Protein AF-A0A3A8Z3S9-F1 (afdb_monomer)

pLDDT: mean 74.25, std 19.78, range [30.53, 95.69]

Secondary structure (DSSP, 8-state):
--HHHHHHHHHHHHHHHHHHHHHHHHHHHHHHHHHHHHHHHHHHHHHHHHHHHHHHHHHHTTS--GGGHHHHHHHHHHHHHHHHHHHHHHHH--TT--------------------------PPP----------

Structure (mmCIF, N/CA/C/O backbone):
data_AF-A0A3A8Z3S9-F1
#
_entry.id   AF-A0A3A8Z3S9-F1
#
loop_
_atom_site.group_PDB
_atom_site.id
_atom_site.type_symbol
_atom_site.label_atom_id
_atom_site.label_alt_id
_atom_site.label_comp_id
_atom_site.label_asym_id
_atom_site.label_entity_id
_atom_site.label_seq_id
_atom_site.pdbx_PDB_ins_code
_atom_site.Cartn_x
_atom_site.Cartn_y
_atom_site.Cartn_z
_atom_site.occupancy
_atom_site.B_iso_or_equiv
_atom_site.auth_seq_id
_atom_site.auth_comp_id
_atom_site.auth_asym_id
_atom_site.auth_atom_id
_atom_site.pdbx_PDB_model_num
ATOM 1 N N . MET A 1 1 ? 50.008 -16.112 -42.834 1.00 60.12 1 MET A N 1
ATOM 2 C CA . MET A 1 1 ? 49.235 -15.316 -41.864 1.00 60.12 1 MET A CA 1
ATOM 3 C C . MET A 1 1 ? 50.223 -14.759 -40.876 1.00 60.12 1 MET A C 1
ATOM 5 O O . MET A 1 1 ? 50.903 -15.534 -40.210 1.00 60.12 1 MET A O 1
ATOM 9 N N . ASP A 1 2 ? 50.386 -13.443 -40.899 1.00 81.88 2 ASP A N 1
ATOM 10 C CA . ASP A 1 2 ? 51.401 -12.735 -40.136 1.00 81.88 2 ASP A CA 1
ATOM 11 C C . ASP A 1 2 ? 50.918 -12.488 -38.701 1.00 81.88 2 ASP A C 1
ATOM 13 O O . ASP A 1 2 ? 49.744 -12.219 -38.458 1.00 81.88 2 ASP A O 1
ATOM 17 N N . LEU A 1 3 ? 51.834 -12.548 -37.730 1.00 77.38 3 LEU A N 1
ATOM 18 C CA . LEU A 1 3 ? 51.542 -12.317 -36.305 1.00 77.38 3 LEU A CA 1
ATOM 19 C C . LEU A 1 3 ? 50.920 -10.926 -36.043 1.00 77.38 3 LEU A C 1
ATOM 21 O O . LEU A 1 3 ? 50.206 -10.726 -35.060 1.00 77.38 3 LEU A O 1
ATOM 25 N N . LYS A 1 4 ? 51.175 -9.964 -36.939 1.00 79.69 4 LYS A N 1
ATOM 26 C CA . LYS A 1 4 ? 50.552 -8.634 -36.913 1.00 79.69 4 LYS A CA 1
ATOM 27 C C . LYS A 1 4 ? 49.054 -8.690 -37.202 1.00 79.69 4 LYS A C 1
ATOM 29 O O . LYS A 1 4 ? 48.295 -8.107 -36.440 1.00 79.69 4 LYS A O 1
ATOM 34 N N . ASP 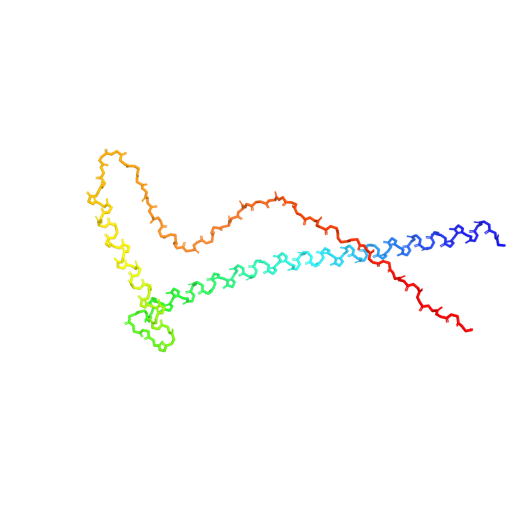A 1 5 ? 48.629 -9.470 -38.192 1.00 81.44 5 ASP A N 1
ATOM 35 C CA . ASP A 1 5 ? 47.211 -9.591 -38.550 1.00 81.44 5 ASP A CA 1
ATOM 36 C C . ASP A 1 5 ? 46.405 -10.245 -37.417 1.00 81.44 5 ASP A C 1
ATOM 38 O O . ASP A 1 5 ? 45.278 -9.848 -37.119 1.00 81.44 5 ASP A O 1
ATOM 42 N N . THR A 1 6 ? 47.003 -11.221 -36.723 1.00 80.38 6 THR A N 1
ATOM 43 C CA . THR A 1 6 ? 46.380 -11.854 -35.549 1.00 80.38 6 THR A CA 1
ATOM 44 C C . THR A 1 6 ? 46.268 -10.902 -34.358 1.00 80.38 6 THR A C 1
ATOM 46 O O . THR A 1 6 ? 45.292 -10.969 -33.614 1.00 80.38 6 THR A O 1
ATOM 49 N N . PHE A 1 7 ? 47.243 -10.004 -34.178 1.00 83.00 7 PHE A N 1
ATOM 50 C CA . PHE A 1 7 ? 47.224 -9.007 -33.107 1.00 83.00 7 PHE A CA 1
ATOM 51 C C . PHE A 1 7 ? 46.198 -7.902 -33.378 1.00 83.00 7 PHE A C 1
ATOM 53 O O . PHE A 1 7 ? 45.447 -7.543 -32.473 1.00 83.00 7 PHE A O 1
ATOM 60 N N . ASP A 1 8 ? 46.111 -7.420 -34.619 1.00 84.50 8 ASP A N 1
ATOM 61 C CA . ASP A 1 8 ? 45.110 -6.427 -35.020 1.00 84.50 8 ASP A CA 1
ATOM 62 C C . ASP A 1 8 ? 43.686 -6.999 -34.899 1.00 84.50 8 ASP A C 1
ATOM 64 O O . ASP A 1 8 ? 42.823 -6.370 -34.292 1.00 84.50 8 ASP A O 1
ATOM 68 N N . THR A 1 9 ? 43.467 -8.255 -35.306 1.00 83.25 9 THR A N 1
ATOM 69 C CA . THR A 1 9 ? 42.163 -8.929 -35.127 1.00 83.25 9 THR A CA 1
ATOM 70 C C . THR A 1 9 ? 41.783 -9.087 -33.648 1.00 83.25 9 THR A C 1
ATOM 72 O O . THR A 1 9 ? 40.620 -8.918 -33.274 1.00 83.25 9 THR A O 1
ATOM 75 N N . LEU A 1 10 ? 42.747 -9.418 -32.778 1.00 82.88 10 LEU A N 1
ATOM 76 C CA . LEU A 1 10 ? 42.501 -9.545 -31.339 1.00 82.88 10 LEU A CA 1
ATOM 77 C C . LEU A 1 10 ? 42.183 -8.189 -30.699 1.00 82.88 10 LEU A C 1
ATOM 79 O O . LEU A 1 10 ? 41.308 -8.105 -29.838 1.00 82.88 10 LEU A O 1
ATOM 83 N N . LYS A 1 11 ? 42.871 -7.129 -31.130 1.00 84.25 11 LYS A N 1
ATOM 84 C CA . LYS A 1 11 ? 42.629 -5.758 -30.680 1.00 84.25 11 LYS A CA 1
ATOM 85 C C . LYS A 1 11 ? 41.234 -5.274 -31.069 1.00 84.25 11 LYS A C 1
ATOM 87 O O . LYS A 1 11 ? 40.557 -4.699 -30.220 1.00 84.25 11 LYS A O 1
ATOM 92 N N . ASP A 1 12 ? 40.801 -5.533 -32.298 1.00 84.62 12 ASP A N 1
ATOM 93 C CA . ASP A 1 12 ? 39.472 -5.137 -32.767 1.00 84.62 12 ASP A CA 1
ATOM 94 C C . ASP A 1 12 ? 38.374 -5.871 -31.987 1.00 84.62 12 ASP A C 1
ATOM 96 O O . ASP A 1 12 ? 37.458 -5.239 -31.464 1.00 84.62 12 ASP A O 1
ATOM 100 N N . ARG A 1 13 ? 38.532 -7.181 -31.750 1.00 81.25 13 ARG A N 1
ATOM 101 C CA . ARG A 1 13 ? 37.598 -7.934 -30.893 1.00 81.25 13 ARG A CA 1
ATOM 102 C C . ARG A 1 13 ? 37.587 -7.460 -29.444 1.00 81.25 13 ARG A C 1
ATOM 104 O O . ARG A 1 13 ? 36.527 -7.423 -28.824 1.00 81.25 13 ARG A O 1
ATOM 111 N N . ALA A 1 14 ? 38.743 -7.102 -28.890 1.00 81.00 14 ALA A N 1
ATOM 112 C CA . ALA A 1 14 ? 38.819 -6.539 -27.546 1.00 81.00 14 ALA A CA 1
ATOM 113 C C . ALA A 1 14 ? 38.126 -5.166 -27.468 1.00 81.00 14 ALA A C 1
ATOM 115 O O . ALA A 1 14 ? 37.455 -4.879 -26.477 1.00 81.00 14 ALA A O 1
ATOM 116 N N . ALA A 1 15 ? 38.250 -4.336 -28.508 1.00 81.56 15 ALA A N 1
ATOM 117 C CA . ALA A 1 15 ? 37.570 -3.047 -28.601 1.00 81.56 15 ALA A CA 1
ATOM 118 C C . ALA A 1 15 ? 36.046 -3.207 -28.728 1.00 81.56 15 ALA A C 1
ATOM 120 O O . ALA A 1 15 ? 35.305 -2.531 -28.012 1.00 81.56 15 ALA A O 1
ATOM 121 N N . ASP A 1 16 ? 35.581 -4.145 -29.555 1.00 81.12 16 ASP A N 1
ATOM 122 C CA . ASP A 1 16 ? 34.158 -4.466 -29.697 1.00 81.12 16 ASP A CA 1
ATOM 123 C C . ASP A 1 16 ? 33.564 -4.988 -28.385 1.00 81.12 16 ASP A C 1
ATOM 125 O O . ASP A 1 16 ? 32.488 -4.554 -27.969 1.00 81.12 16 ASP A O 1
ATOM 129 N N . LEU A 1 17 ? 34.290 -5.863 -27.682 1.00 79.75 17 LEU A N 1
ATOM 130 C CA . LEU A 1 17 ? 33.870 -6.394 -26.386 1.00 79.75 17 LEU A CA 1
ATOM 131 C C . LEU A 1 17 ? 33.839 -5.293 -25.318 1.00 79.75 17 LEU A C 1
ATOM 133 O O . LEU A 1 17 ? 32.882 -5.213 -24.550 1.00 79.75 17 LEU A O 1
ATOM 137 N N . ALA A 1 18 ? 34.824 -4.390 -25.305 1.00 82.62 18 ALA A N 1
ATOM 138 C CA . ALA A 1 18 ? 34.819 -3.234 -24.413 1.00 82.62 18 ALA A CA 1
ATOM 139 C C . ALA A 1 18 ? 33.621 -2.309 -24.689 1.00 82.62 18 ALA A C 1
ATOM 141 O O . ALA A 1 18 ? 32.940 -1.879 -23.755 1.00 82.62 18 ALA A O 1
ATOM 142 N N . GLN A 1 19 ? 33.313 -2.032 -25.959 1.00 79.25 19 GLN A N 1
ATOM 143 C CA . GLN A 1 19 ? 32.176 -1.193 -26.335 1.00 79.25 19 GLN A CA 1
ATOM 144 C C . GLN A 1 19 ? 30.832 -1.865 -26.008 1.00 79.25 19 GLN A C 1
ATOM 146 O O . GLN A 1 19 ? 29.928 -1.205 -25.484 1.00 79.25 19 GLN A O 1
ATOM 151 N N . ALA A 1 20 ? 30.712 -3.173 -26.252 1.00 82.31 20 ALA A N 1
ATOM 152 C CA . ALA A 1 20 ? 29.545 -3.968 -25.881 1.00 82.31 20 ALA A CA 1
ATOM 153 C C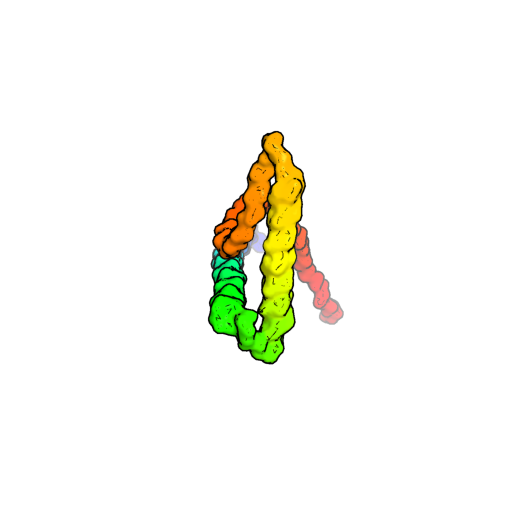 . ALA A 1 20 ? 29.352 -4.006 -24.356 1.00 82.31 20 ALA A C 1
ATOM 155 O O . ALA A 1 20 ? 28.238 -3.787 -23.878 1.00 82.31 20 ALA A O 1
ATOM 156 N N . GLY A 1 21 ? 30.432 -4.176 -23.588 1.00 81.19 21 GLY A N 1
ATOM 157 C CA . GLY A 1 21 ? 30.411 -4.132 -22.126 1.00 81.19 21 GLY A CA 1
ATOM 158 C C . GLY A 1 21 ? 29.953 -2.774 -21.591 1.00 81.19 21 GLY A C 1
ATOM 159 O O . GLY A 1 21 ? 29.085 -2.709 -20.724 1.00 81.19 21 GLY A O 1
ATOM 160 N N . VAL A 1 22 ? 30.440 -1.666 -22.162 1.00 83.06 22 VAL A N 1
ATOM 161 C CA . VAL A 1 22 ? 29.989 -0.312 -21.783 1.00 83.06 22 VAL A CA 1
ATOM 162 C C . VAL A 1 22 ? 28.501 -0.103 -22.088 1.00 83.06 22 VAL A C 1
ATOM 164 O O . VAL A 1 22 ? 27.790 0.503 -21.282 1.00 83.06 22 VAL A O 1
ATOM 167 N N . ALA A 1 23 ? 28.005 -0.596 -23.226 1.00 85.69 23 ALA A N 1
ATOM 168 C CA . ALA A 1 23 ? 26.588 -0.506 -23.576 1.00 85.69 23 ALA A CA 1
ATOM 169 C C . ALA A 1 23 ? 25.703 -1.336 -22.629 1.00 85.69 23 ALA A C 1
ATOM 171 O O . ALA A 1 23 ? 24.668 -0.845 -22.170 1.00 85.69 23 ALA A O 1
ATOM 172 N N . GLN A 1 24 ? 26.128 -2.556 -22.281 1.00 86.50 24 GLN A N 1
ATOM 173 C CA . GLN A 1 24 ? 25.427 -3.400 -21.311 1.00 86.50 24 GLN A CA 1
ATOM 174 C C . GLN A 1 24 ? 25.397 -2.761 -19.918 1.00 86.50 24 GLN A C 1
ATOM 176 O O . GLN A 1 24 ? 24.328 -2.686 -19.315 1.00 86.50 24 GLN A O 1
ATOM 181 N N . THR A 1 25 ? 26.513 -2.203 -19.440 1.00 84.06 25 THR A N 1
ATOM 182 C CA . THR A 1 25 ? 26.568 -1.524 -18.136 1.00 84.06 25 THR A CA 1
ATOM 183 C C . THR A 1 25 ? 25.649 -0.306 -18.080 1.00 84.06 25 THR A C 1
ATOM 185 O O . THR A 1 25 ? 24.948 -0.118 -17.088 1.00 84.06 25 THR A O 1
ATOM 188 N N . LYS A 1 26 ? 25.580 0.503 -19.148 1.00 90.38 26 LYS A N 1
ATOM 189 C CA . LYS A 1 26 ? 24.631 1.631 -19.222 1.00 90.38 26 LYS A CA 1
ATOM 190 C C . LYS A 1 26 ? 23.182 1.156 -19.147 1.00 90.38 26 LYS A C 1
ATOM 192 O O . LYS A 1 26 ? 22.407 1.702 -18.368 1.00 90.38 26 LYS A O 1
ATOM 197 N N . ARG A 1 27 ? 22.837 0.104 -19.897 1.00 91.38 27 ARG A N 1
ATOM 198 C CA . ARG A 1 27 ? 21.499 -0.498 -19.859 1.00 91.38 27 ARG A CA 1
ATOM 199 C C . ARG A 1 27 ? 21.155 -1.021 -18.463 1.00 91.38 27 ARG A C 1
ATOM 201 O O . ARG A 1 27 ? 20.056 -0.771 -17.980 1.00 91.38 27 ARG A O 1
ATOM 208 N N . LEU A 1 28 ? 22.072 -1.731 -17.805 1.00 93.44 28 LEU A N 1
ATOM 209 C CA . LEU A 1 28 ? 21.847 -2.258 -16.456 1.00 93.44 28 LEU A CA 1
ATOM 210 C C . LEU A 1 28 ? 21.718 -1.138 -15.416 1.00 93.44 28 LEU A C 1
ATOM 212 O O . LEU A 1 28 ? 20.846 -1.217 -14.554 1.00 93.44 28 LEU A O 1
ATOM 216 N N . ALA A 1 29 ? 22.509 -0.069 -15.532 1.00 94.12 29 ALA A N 1
ATOM 217 C CA . ALA A 1 29 ? 22.388 1.106 -14.672 1.00 94.12 29 ALA A CA 1
ATOM 218 C C . ALA A 1 29 ? 21.031 1.812 -14.847 1.00 94.12 29 ALA A C 1
ATOM 220 O O . ALA A 1 29 ? 20.402 2.194 -13.859 1.00 94.12 29 ALA A O 1
ATOM 221 N N . GLU A 1 30 ? 20.540 1.945 -16.083 1.00 95.00 30 GLU A N 1
ATOM 222 C CA . GLU A 1 30 ? 19.196 2.471 -16.350 1.00 95.00 30 GLU A CA 1
ATOM 223 C C . GLU A 1 30 ? 18.102 1.561 -15.782 1.00 95.00 30 GLU A C 1
ATOM 225 O O . GLU A 1 30 ? 17.174 2.058 -15.147 1.00 95.00 30 GLU A O 1
ATOM 230 N N . ILE A 1 31 ? 18.229 0.237 -15.926 1.00 92.62 31 ILE A N 1
ATOM 231 C CA . ILE A 1 31 ? 17.290 -0.727 -15.330 1.00 92.62 31 ILE A CA 1
ATOM 232 C C . ILE A 1 31 ? 17.275 -0.597 -13.806 1.00 92.62 31 ILE A C 1
ATOM 234 O O . ILE A 1 31 ? 16.198 -0.544 -13.217 1.00 92.62 31 ILE A O 1
ATOM 238 N N . ALA A 1 32 ? 18.440 -0.523 -13.160 1.00 93.88 32 ALA A N 1
ATOM 239 C CA . ALA A 1 32 ? 18.534 -0.362 -11.712 1.00 93.88 32 ALA A CA 1
ATOM 240 C C . ALA A 1 32 ? 17.875 0.947 -11.253 1.00 93.88 32 ALA A C 1
ATOM 242 O O . ALA A 1 32 ? 17.074 0.942 -10.318 1.00 93.88 32 ALA A O 1
ATOM 243 N N . LYS A 1 33 ? 18.130 2.051 -11.967 1.00 95.38 33 LYS A N 1
ATOM 244 C CA . LYS A 1 33 ? 17.485 3.342 -11.704 1.00 95.38 33 LYS A CA 1
ATOM 245 C C . LYS A 1 33 ? 15.963 3.261 -11.840 1.00 95.38 33 LYS A C 1
ATOM 247 O O . LYS A 1 33 ? 15.248 3.753 -10.972 1.00 95.38 33 LYS A O 1
ATOM 252 N N . LEU A 1 34 ? 15.464 2.646 -12.912 1.00 95.69 34 LEU A N 1
ATOM 253 C CA . LEU A 1 34 ? 14.026 2.488 -13.144 1.00 95.69 34 LEU A CA 1
ATOM 254 C C . LEU A 1 34 ? 13.378 1.595 -12.082 1.00 95.69 34 LEU A C 1
ATOM 256 O O . LEU A 1 34 ? 12.317 1.939 -11.577 1.00 95.69 34 LEU A O 1
ATOM 260 N N . LYS A 1 35 ? 14.031 0.498 -11.677 1.00 94.00 35 LYS A N 1
ATOM 261 C CA . LYS A 1 35 ? 13.549 -0.358 -10.582 1.00 94.00 35 LYS A CA 1
ATOM 262 C C . LYS A 1 35 ? 13.451 0.406 -9.262 1.00 94.00 35 LYS A C 1
ATOM 264 O O . LYS A 1 35 ? 12.433 0.305 -8.588 1.00 94.00 35 LYS A O 1
ATOM 269 N N . MET A 1 36 ? 14.460 1.210 -8.927 1.00 93.44 36 MET A N 1
ATOM 270 C CA . MET A 1 36 ? 14.425 2.050 -7.727 1.00 93.44 36 MET A CA 1
ATOM 271 C C . MET A 1 36 ? 13.291 3.081 -7.787 1.00 93.44 36 MET A C 1
ATOM 273 O O . MET A 1 36 ? 12.590 3.281 -6.800 1.00 93.44 36 MET A O 1
ATOM 277 N N . SER A 1 37 ? 13.070 3.694 -8.954 1.00 94.31 37 SER A N 1
ATOM 278 C CA . SER A 1 37 ? 11.931 4.594 -9.163 1.00 94.31 37 SER A CA 1
ATOM 279 C C . SER A 1 37 ? 10.600 3.869 -8.957 1.00 94.31 37 SER A C 1
ATOM 281 O O . SER A 1 37 ? 9.744 4.376 -8.241 1.00 94.31 37 SER A O 1
ATOM 283 N N . ASN A 1 38 ? 10.439 2.669 -9.524 1.00 94.31 38 ASN A N 1
ATOM 284 C CA . ASN A 1 38 ? 9.217 1.877 -9.379 1.00 94.31 38 ASN A CA 1
ATOM 285 C C . ASN A 1 38 ? 8.917 1.538 -7.915 1.00 94.31 38 ASN A C 1
ATOM 287 O O . ASN A 1 38 ? 7.763 1.615 -7.513 1.00 94.31 38 ASN A O 1
ATOM 291 N N . MET A 1 39 ? 9.931 1.223 -7.104 1.00 92.38 39 MET A N 1
ATOM 292 C CA . MET A 1 39 ? 9.734 0.973 -5.670 1.00 92.38 39 MET A CA 1
ATOM 293 C C . MET A 1 39 ? 9.155 2.195 -4.938 1.00 92.38 39 MET A C 1
ATOM 295 O O . MET A 1 39 ? 8.287 2.041 -4.081 1.00 92.38 39 MET A O 1
ATOM 299 N N . GLY A 1 40 ? 9.596 3.408 -5.289 1.00 92.50 40 GLY A N 1
ATOM 300 C CA . GLY A 1 40 ? 9.030 4.643 -4.735 1.00 92.50 40 GLY A CA 1
ATOM 301 C C . GLY A 1 40 ? 7.580 4.887 -5.174 1.00 92.50 40 GLY A C 1
ATOM 302 O O . GLY A 1 40 ? 6.747 5.329 -4.380 1.00 92.50 40 GLY A O 1
ATOM 303 N N . GLU A 1 41 ? 7.247 4.546 -6.418 1.00 91.50 41 GLU A N 1
ATOM 304 C CA . GLU A 1 41 ? 5.868 4.629 -6.915 1.00 91.50 41 GLU A CA 1
ATOM 305 C C . GLU A 1 41 ? 4.958 3.581 -6.252 1.00 91.50 41 GLU A C 1
ATOM 307 O O . GLU A 1 41 ? 3.820 3.880 -5.894 1.00 91.50 41 GLU A O 1
ATOM 312 N N . GLU A 1 42 ? 5.452 2.365 -6.008 1.00 89.69 42 GLU A N 1
ATOM 313 C CA . GLU A 1 42 ? 4.707 1.326 -5.287 1.00 89.69 42 GLU A CA 1
ATOM 314 C C . GLU A 1 42 ? 4.357 1.745 -3.852 1.00 89.69 42 GLU A C 1
ATOM 316 O O . GLU A 1 42 ? 3.239 1.498 -3.394 1.00 89.69 42 GLU A O 1
ATOM 321 N N . ASP A 1 43 ? 5.281 2.394 -3.140 1.00 91.19 43 ASP A N 1
ATOM 322 C CA . ASP A 1 43 ? 5.017 2.973 -1.818 1.00 91.19 43 ASP A CA 1
ATOM 323 C C . ASP A 1 43 ? 3.957 4.084 -1.885 1.00 91.19 43 ASP A C 1
ATOM 325 O O . ASP A 1 43 ? 3.009 4.109 -1.094 1.00 91.19 43 ASP A O 1
ATOM 329 N N . THR A 1 44 ? 4.052 4.948 -2.896 1.00 92.44 44 THR A N 1
ATOM 330 C CA . THR A 1 44 ? 3.058 5.999 -3.149 1.00 92.44 44 THR A CA 1
ATOM 331 C C . THR A 1 44 ? 1.663 5.409 -3.387 1.00 92.44 44 THR A C 1
ATOM 333 O O . THR A 1 44 ? 0.686 5.866 -2.791 1.00 92.44 44 THR A O 1
ATOM 336 N N . ILE A 1 45 ? 1.557 4.341 -4.183 1.00 90.75 45 ILE A N 1
ATOM 337 C CA . ILE A 1 45 ? 0.296 3.625 -4.430 1.00 90.75 45 ILE A CA 1
ATOM 338 C C . ILE A 1 45 ? -0.259 3.020 -3.134 1.00 90.75 45 ILE A C 1
ATOM 340 O O . ILE A 1 45 ? -1.453 3.151 -2.857 1.00 90.75 45 ILE A O 1
ATOM 344 N N . LYS A 1 46 ? 0.586 2.375 -2.317 1.00 92.19 46 LYS A N 1
ATOM 345 C CA . LYS A 1 46 ? 0.164 1.803 -1.025 1.00 92.19 46 LYS A CA 1
ATOM 346 C C . LYS A 1 46 ? -0.417 2.878 -0.109 1.00 92.19 46 LYS A C 1
ATOM 348 O O . LYS A 1 46 ? -1.493 2.675 0.453 1.00 92.19 46 LYS A O 1
ATOM 353 N N . LYS A 1 47 ? 0.249 4.030 -0.002 1.00 91.50 47 LYS A N 1
ATOM 354 C CA . LYS A 1 47 ? -0.233 5.177 0.782 1.00 91.50 47 LYS A CA 1
ATOM 355 C C . LYS A 1 47 ? -1.565 5.701 0.260 1.00 91.50 47 LYS A C 1
ATOM 357 O O . LYS A 1 47 ? -2.487 5.870 1.051 1.00 91.50 47 LYS A O 1
ATOM 362 N N . ALA A 1 48 ? -1.703 5.857 -1.056 1.00 87.88 48 ALA A N 1
ATOM 363 C CA . ALA A 1 48 ? -2.957 6.282 -1.669 1.00 87.88 48 ALA A CA 1
ATOM 364 C C . ALA A 1 48 ? -4.107 5.305 -1.367 1.00 87.88 48 ALA A C 1
ATOM 366 O O . ALA A 1 48 ? -5.207 5.739 -1.036 1.00 87.88 48 ALA A O 1
ATOM 367 N N . TYR A 1 49 ? -3.874 3.988 -1.406 1.00 88.31 49 TYR A N 1
ATOM 368 C CA . TYR A 1 49 ? -4.906 3.013 -1.032 1.00 88.31 49 TYR A CA 1
ATOM 369 C C . TYR A 1 49 ? -5.319 3.107 0.439 1.00 88.31 49 TYR A C 1
ATOM 371 O O . TYR A 1 49 ? -6.511 3.012 0.742 1.00 88.31 49 TYR A O 1
ATOM 379 N N . LEU A 1 50 ? -4.363 3.310 1.349 1.00 88.31 50 LEU A N 1
ATOM 380 C CA . LEU A 1 50 ? -4.661 3.511 2.769 1.00 88.31 50 LEU A CA 1
ATOM 381 C C . LEU A 1 50 ? -5.461 4.798 2.993 1.00 88.31 50 LEU A C 1
ATOM 383 O O . LEU A 1 50 ? -6.444 4.790 3.736 1.00 88.31 50 LEU A O 1
ATOM 387 N N . GLU A 1 51 ? -5.080 5.881 2.319 1.00 88.12 51 GLU A N 1
ATOM 388 C CA . GLU A 1 51 ? -5.779 7.161 2.382 1.00 88.12 51 GLU A CA 1
ATOM 389 C C . GLU A 1 51 ? -7.208 7.049 1.842 1.00 88.12 51 GLU A C 1
ATOM 391 O O . GLU A 1 51 ? -8.145 7.464 2.521 1.00 88.12 51 GLU A O 1
ATOM 396 N N . ILE A 1 52 ? -7.407 6.400 0.689 1.00 86.50 52 ILE A N 1
ATOM 397 C CA . ILE A 1 52 ? -8.741 6.148 0.123 1.00 86.50 52 ILE A CA 1
ATOM 398 C C . ILE A 1 52 ? -9.602 5.351 1.106 1.00 86.50 52 ILE A C 1
ATOM 400 O O . ILE A 1 52 ? -10.745 5.724 1.362 1.00 86.50 52 ILE A O 1
ATOM 404 N N . GLY A 1 53 ? -9.066 4.275 1.692 1.00 86.88 53 GLY A N 1
ATOM 405 C CA . GLY A 1 53 ? -9.792 3.479 2.684 1.00 86.88 53 GLY A CA 1
ATOM 406 C C . GLY A 1 53 ? -10.163 4.287 3.932 1.00 86.88 53 GLY A C 1
ATOM 407 O O . GLY A 1 53 ? -11.271 4.148 4.456 1.00 86.88 53 GLY A O 1
ATOM 408 N N . ARG A 1 54 ? -9.267 5.173 4.385 1.00 84.81 54 ARG A N 1
ATOM 409 C CA . ARG A 1 54 ? -9.512 6.080 5.513 1.00 84.81 54 ARG A CA 1
ATOM 410 C C . ARG A 1 54 ? -10.594 7.107 5.189 1.00 84.81 54 ARG A C 1
ATOM 412 O O . ARG A 1 54 ? -11.514 7.259 5.989 1.00 84.81 54 ARG A O 1
ATOM 419 N N . LEU A 1 55 ? -10.498 7.787 4.046 1.00 84.88 55 LEU A N 1
ATOM 420 C CA . LEU A 1 55 ? -11.492 8.761 3.586 1.00 84.88 55 LEU A CA 1
ATOM 421 C C . LEU A 1 55 ? -12.861 8.097 3.422 1.00 84.88 55 LEU A C 1
ATOM 423 O O . LEU A 1 55 ? -13.854 8.603 3.940 1.00 84.88 55 LEU A O 1
ATOM 427 N N . TYR A 1 56 ? -12.901 6.906 2.819 1.00 84.81 56 TYR A N 1
ATOM 428 C CA . TYR A 1 56 ? -14.132 6.135 2.679 1.00 84.81 56 TYR A CA 1
ATOM 429 C C . TYR A 1 56 ? -14.755 5.799 4.038 1.00 84.81 56 TYR A C 1
ATOM 431 O O . TYR A 1 56 ? -15.944 6.025 4.243 1.00 84.81 56 TYR A O 1
ATOM 439 N N . TYR A 1 57 ? -13.975 5.303 5.004 1.00 83.94 57 TYR A N 1
ATOM 440 C CA . TYR A 1 57 ? -14.510 5.025 6.339 1.00 83.94 57 TYR A CA 1
ATOM 441 C C . TYR A 1 57 ? -14.943 6.309 7.072 1.00 83.94 57 TYR A C 1
ATOM 443 O O . TYR A 1 57 ? -15.920 6.283 7.817 1.00 83.94 57 TYR A O 1
ATOM 451 N N . ALA A 1 58 ? -14.250 7.432 6.872 1.00 82.00 58 ALA A N 1
ATOM 452 C CA . ALA A 1 58 ? -14.614 8.709 7.483 1.00 82.00 58 ALA A CA 1
ATOM 453 C C . ALA A 1 58 ? -15.947 9.259 6.948 1.00 82.00 58 ALA A C 1
ATOM 455 O O . ALA A 1 58 ? -16.749 9.769 7.727 1.00 82.00 58 ALA A O 1
ATOM 456 N N . GLU A 1 59 ? -16.199 9.131 5.644 1.00 79.62 59 GLU A N 1
ATOM 457 C CA . GLU A 1 59 ? -17.407 9.659 5.000 1.00 79.62 59 GLU A CA 1
ATOM 458 C C . GLU A 1 59 ? -18.582 8.672 5.018 1.00 79.62 59 GLU A C 1
ATOM 460 O O . GLU A 1 59 ? -19.725 9.067 5.242 1.00 79.62 59 GLU A O 1
ATOM 465 N N . GLN A 1 60 ? -18.312 7.383 4.792 1.00 77.44 60 GLN A N 1
ATOM 466 C CA . GLN A 1 60 ? -19.328 6.345 4.578 1.00 77.44 60 GLN A CA 1
ATOM 467 C C . GLN A 1 60 ? -19.280 5.209 5.601 1.00 77.44 60 GLN A C 1
ATOM 469 O O . GLN A 1 60 ? -20.138 4.333 5.572 1.00 77.44 60 GLN A O 1
ATOM 474 N N . GLY A 1 61 ? -18.346 5.211 6.556 1.00 73.69 61 GLY A N 1
ATOM 475 C CA . GLY A 1 61 ? -18.193 4.107 7.514 1.00 73.69 61 GLY A CA 1
ATOM 476 C C . GLY A 1 61 ? -19.418 3.840 8.398 1.00 73.69 61 GLY A C 1
ATOM 477 O O . GLY A 1 61 ? -19.546 2.736 8.920 1.00 73.69 61 GLY A O 1
ATOM 478 N N . ALA A 1 62 ? -20.332 4.808 8.539 1.00 69.38 62 ALA A N 1
ATOM 479 C CA . ALA A 1 62 ? -21.591 4.654 9.276 1.00 69.38 62 ALA A CA 1
ATOM 480 C C . AL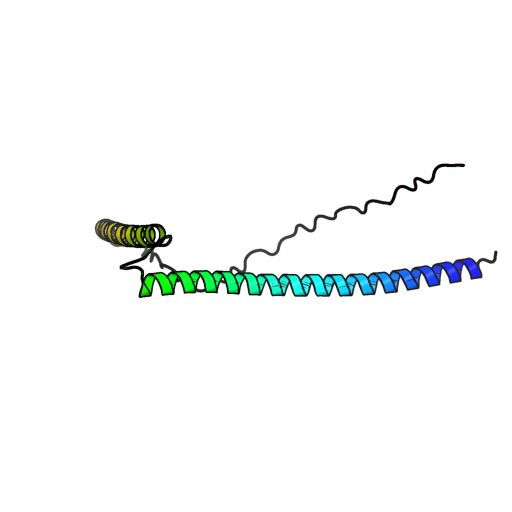A A 1 62 ? -22.734 4.036 8.444 1.00 69.38 62 ALA A C 1
ATOM 482 O O . ALA A 1 62 ? -23.694 3.525 9.016 1.00 69.38 62 ALA A O 1
ATOM 483 N N . SER A 1 63 ? -22.647 4.085 7.113 1.00 75.25 63 SER A N 1
ATOM 484 C CA . SER A 1 63 ? -23.616 3.468 6.200 1.00 75.25 63 SER A CA 1
ATOM 485 C C . SER A 1 63 ? -22.917 2.991 4.919 1.00 75.25 63 SER A C 1
ATOM 487 O O . SER A 1 63 ? -23.216 3.500 3.835 1.00 75.25 63 SER A O 1
ATOM 489 N N . PRO A 1 64 ? -21.975 2.040 5.033 1.00 81.19 64 PRO A N 1
ATOM 490 C CA . PRO A 1 64 ? -21.290 1.478 3.879 1.00 81.19 64 PRO A CA 1
ATOM 491 C C . PRO A 1 64 ? -22.278 0.676 3.029 1.00 81.19 64 PRO A C 1
ATOM 493 O O . PRO A 1 64 ? -23.229 0.091 3.549 1.00 81.19 64 PRO A O 1
ATOM 496 N N . ASP A 1 65 ? -22.044 0.613 1.724 1.00 79.81 65 ASP A N 1
ATOM 497 C CA . ASP A 1 65 ? -22.851 -0.168 0.796 1.00 79.81 65 ASP A CA 1
ATOM 498 C C . ASP A 1 65 ? -22.039 -1.293 0.134 1.00 79.81 65 ASP A C 1
ATOM 500 O O . ASP A 1 65 ? -20.809 -1.385 0.226 1.00 79.81 65 ASP A O 1
ATOM 504 N N . GLY A 1 66 ? -22.765 -2.227 -0.486 1.00 83.38 66 GLY A N 1
ATOM 505 C CA . GLY A 1 66 ? -22.193 -3.295 -1.302 1.00 83.38 66 GLY A CA 1
ATOM 506 C C . GLY A 1 66 ? -21.043 -4.058 -0.632 1.00 83.38 66 GLY A C 1
ATOM 507 O O . GLY A 1 66 ? -21.194 -4.649 0.435 1.00 83.38 66 GLY A O 1
ATOM 508 N N . ALA A 1 67 ? -19.886 -4.077 -1.295 1.00 84.88 67 ALA A N 1
ATOM 509 C CA . ALA A 1 67 ? -18.723 -4.861 -0.881 1.00 84.88 67 ALA A CA 1
ATOM 510 C C . ALA A 1 67 ? -17.976 -4.288 0.341 1.00 84.88 67 ALA A C 1
ATOM 512 O O . ALA A 1 67 ? -17.168 -4.996 0.945 1.00 84.88 67 ALA A O 1
ATOM 513 N N . PHE A 1 68 ? -18.229 -3.032 0.722 1.00 83.31 68 PHE A N 1
ATOM 514 C CA . PHE A 1 68 ? -17.486 -2.359 1.790 1.00 83.31 68 PHE A CA 1
ATOM 515 C C . PHE A 1 68 ? -18.080 -2.582 3.183 1.00 83.31 68 PHE A C 1
ATOM 517 O O . PHE A 1 68 ? -17.368 -2.407 4.172 1.00 83.31 68 PHE A O 1
ATOM 524 N N . VAL A 1 69 ? -19.332 -3.052 3.274 1.00 86.06 69 VAL A N 1
ATOM 525 C CA . VAL A 1 69 ? -20.038 -3.324 4.541 1.00 86.06 69 VAL A CA 1
ATOM 526 C C . VAL A 1 69 ? -19.189 -4.172 5.484 1.00 86.06 69 VAL A C 1
ATOM 528 O O . VAL A 1 69 ? -18.868 -3.740 6.587 1.00 86.06 69 VAL A O 1
ATOM 531 N N . SER A 1 70 ? -18.720 -5.331 5.017 1.00 86.25 70 SER A N 1
ATOM 532 C CA . SER A 1 70 ? -17.919 -6.246 5.840 1.00 86.25 70 SER A CA 1
ATOM 533 C C . SER A 1 70 ? -16.566 -5.651 6.260 1.00 86.25 70 SER A C 1
ATOM 535 O O . SER A 1 70 ? -16.042 -5.968 7.329 1.00 86.25 70 SER A O 1
ATOM 537 N N . ALA A 1 71 ? -15.958 -4.794 5.433 1.00 85.75 71 ALA A N 1
ATOM 538 C CA . ALA A 1 71 ? -14.705 -4.130 5.786 1.00 85.75 71 ALA A CA 1
ATOM 539 C C . ALA A 1 71 ? -14.927 -3.069 6.876 1.00 85.75 71 ALA A C 1
ATOM 541 O O . ALA A 1 71 ? -14.202 -3.053 7.871 1.00 85.75 71 ALA A O 1
ATOM 542 N N . CYS A 1 72 ? -15.961 -2.241 6.731 1.00 86.19 72 CYS A N 1
ATOM 543 C CA . CYS A 1 72 ? -16.341 -1.236 7.718 1.00 86.19 72 CYS A CA 1
ATOM 544 C C . CYS A 1 72 ? -16.811 -1.863 9.039 1.00 86.19 72 CYS A C 1
ATOM 546 O O . CYS A 1 72 ? -16.382 -1.414 10.097 1.00 86.19 72 CYS A O 1
ATOM 548 N N . GLU A 1 73 ? -17.604 -2.938 9.008 1.00 86.81 73 GLU A N 1
ATOM 549 C CA . GLU A 1 73 ? -18.011 -3.682 10.210 1.00 86.81 73 GLU A CA 1
ATOM 550 C C . GLU A 1 73 ? -16.805 -4.225 10.983 1.00 86.81 73 GLU A C 1
ATOM 552 O O . GLU A 1 73 ? -16.744 -4.084 12.204 1.00 86.81 73 GLU A O 1
ATOM 557 N N . ARG A 1 74 ? -15.806 -4.786 10.285 1.00 89.88 74 ARG A N 1
ATOM 558 C CA . ARG A 1 74 ? -14.558 -5.244 10.918 1.00 89.88 74 ARG A CA 1
ATOM 559 C C . ARG A 1 74 ? -13.788 -4.099 11.571 1.00 89.88 74 ARG A C 1
ATOM 561 O O . ARG A 1 74 ? -13.288 -4.277 12.678 1.00 89.88 74 ARG A O 1
ATOM 568 N N . ILE A 1 75 ? -13.707 -2.937 10.920 1.00 87.81 75 ILE A N 1
ATOM 569 C CA . ILE A 1 75 ? -13.051 -1.752 11.494 1.00 87.81 75 ILE A CA 1
ATOM 570 C C . ILE A 1 75 ? -13.804 -1.276 12.744 1.00 87.81 75 ILE A C 1
ATOM 572 O O . ILE A 1 75 ? -13.175 -1.026 13.771 1.00 87.81 75 ILE A O 1
ATOM 576 N N . THR A 1 76 ? -15.135 -1.201 12.697 1.00 86.69 76 THR A N 1
ATOM 577 C CA . THR A 1 76 ? -15.969 -0.824 13.849 1.00 86.69 76 THR A CA 1
ATOM 578 C C . THR A 1 76 ? -15.805 -1.806 15.009 1.00 86.69 76 THR A C 1
ATOM 580 O O . THR A 1 76 ? -15.582 -1.385 16.143 1.00 86.69 76 THR A O 1
ATOM 583 N N . ALA A 1 77 ? -15.853 -3.112 14.734 1.00 89.31 77 ALA A N 1
ATOM 584 C CA . ALA A 1 77 ? -15.661 -4.148 15.744 1.00 89.31 77 ALA A CA 1
ATOM 585 C C . ALA A 1 77 ? -14.261 -4.081 16.374 1.00 89.31 77 ALA A C 1
ATOM 587 O O . ALA A 1 77 ? -14.130 -4.185 17.592 1.00 89.31 77 ALA A O 1
ATOM 588 N N . ALA A 1 78 ? -13.220 -3.851 15.568 1.00 89.25 78 ALA A N 1
ATOM 589 C CA . ALA A 1 78 ? -11.858 -3.676 16.064 1.00 89.25 78 ALA A CA 1
ATOM 590 C C . ALA A 1 78 ? -11.728 -2.430 16.955 1.00 89.25 78 ALA A C 1
ATOM 592 O O . ALA A 1 78 ? -11.092 -2.502 18.002 1.00 89.25 78 ALA A O 1
ATOM 593 N N . LYS A 1 79 ? -12.368 -1.309 16.590 1.00 87.00 79 LYS A N 1
ATOM 594 C CA . LYS A 1 79 ? -12.396 -0.091 17.419 1.00 87.00 79 LYS A CA 1
ATOM 595 C C . LYS A 1 79 ? -13.066 -0.329 18.773 1.00 87.00 79 LYS A C 1
ATOM 597 O O . LYS A 1 79 ? -12.492 0.044 19.790 1.00 87.00 79 LYS A O 1
ATOM 602 N N . ALA A 1 80 ? -14.216 -1.002 18.790 1.00 88.56 80 ALA A N 1
ATOM 603 C CA . ALA A 1 80 ? -14.895 -1.366 20.034 1.00 88.56 80 ALA A CA 1
ATOM 604 C C . ALA A 1 80 ? -14.038 -2.308 20.899 1.00 88.56 80 ALA A C 1
ATOM 606 O O . ALA A 1 80 ? -13.920 -2.117 22.104 1.00 88.56 80 ALA A O 1
ATOM 607 N N . ALA A 1 81 ? -13.374 -3.292 20.282 1.00 91.38 81 ALA A N 1
ATOM 608 C CA . ALA A 1 81 ? -12.468 -4.190 20.994 1.00 91.38 81 ALA A CA 1
ATOM 609 C C . ALA A 1 81 ? -11.257 -3.451 21.587 1.00 91.38 81 ALA A C 1
ATOM 611 O O . ALA A 1 81 ? -10.846 -3.765 22.700 1.00 91.38 81 ALA A O 1
ATOM 612 N N . ILE A 1 82 ? -10.695 -2.464 20.878 1.00 90.50 82 ILE A N 1
ATOM 613 C CA . ILE A 1 82 ? -9.615 -1.614 21.401 1.00 90.50 82 ILE A CA 1
ATOM 614 C C . ILE A 1 82 ? -10.092 -0.834 22.626 1.00 90.50 82 ILE A C 1
ATOM 616 O O . ILE A 1 82 ? -9.378 -0.802 23.622 1.00 90.50 82 ILE A O 1
ATOM 620 N N . GLU A 1 83 ? -11.287 -0.246 22.584 1.00 86.94 83 GLU A N 1
ATOM 621 C CA . GLU A 1 83 ? -11.863 0.476 23.724 1.00 86.94 83 GLU A CA 1
ATOM 622 C C . GLU A 1 83 ? -12.022 -0.441 24.944 1.00 86.94 83 GLU A C 1
ATOM 624 O O . GLU A 1 83 ? -11.462 -0.156 26.000 1.00 86.94 83 GLU A O 1
ATOM 629 N N . THR A 1 84 ? -12.656 -1.605 24.773 1.00 91.31 84 THR A N 1
ATOM 630 C CA . THR A 1 84 ? -12.792 -2.606 25.846 1.00 91.31 84 THR A CA 1
ATOM 631 C C . THR A 1 84 ? -11.434 -3.084 26.372 1.00 91.31 84 THR A C 1
ATOM 633 O O . THR A 1 84 ? -11.245 -3.246 27.579 1.00 91.31 84 THR A O 1
ATOM 636 N N . ASN A 1 85 ? -10.458 -3.305 25.488 1.00 91.25 85 ASN A N 1
ATOM 637 C CA . ASN A 1 85 ? -9.113 -3.704 25.895 1.00 91.25 85 ASN A CA 1
ATOM 638 C C . ASN A 1 85 ? -8.415 -2.590 26.682 1.00 91.25 85 ASN A C 1
ATOM 640 O O . ASN A 1 85 ? -7.764 -2.881 27.680 1.00 91.25 85 ASN A O 1
ATOM 644 N N . ASN A 1 86 ? -8.570 -1.330 26.276 1.00 87.00 86 ASN A N 1
ATOM 645 C CA . ASN A 1 86 ? -7.995 -0.180 26.969 1.00 87.00 86 ASN A CA 1
ATOM 646 C C . ASN A 1 86 ? -8.605 0.007 28.361 1.00 87.00 86 ASN A C 1
ATOM 648 O O . ASN A 1 86 ? -7.867 0.248 29.315 1.00 87.00 86 ASN A O 1
ATOM 652 N N . GLU A 1 87 ? -9.921 -0.163 28.505 1.00 89.25 87 GLU A N 1
ATOM 653 C CA . GLU A 1 87 ? -10.589 -0.179 29.812 1.00 89.25 87 GLU A CA 1
ATOM 654 C C . GLU A 1 87 ? -10.013 -1.281 30.705 1.00 89.25 87 GLU A C 1
ATOM 656 O O . GLU A 1 87 ? -9.623 -1.033 31.847 1.00 89.25 87 GLU A O 1
ATOM 661 N N . ARG A 1 88 ? -9.861 -2.492 30.160 1.00 90.31 88 ARG A N 1
ATOM 662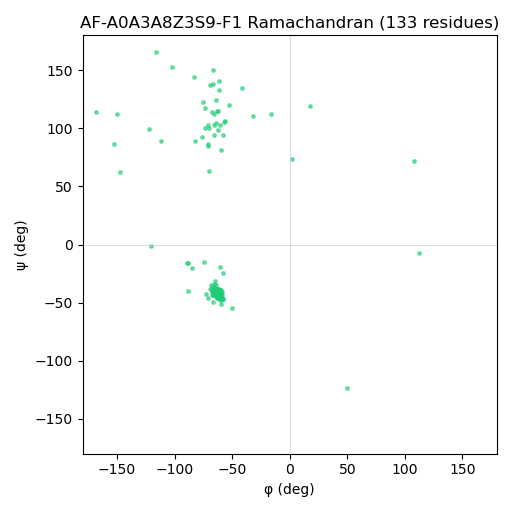 C CA . ARG A 1 88 ? -9.287 -3.618 30.897 1.00 90.31 88 ARG A CA 1
ATOM 663 C C . ARG A 1 88 ? -7.824 -3.390 31.280 1.00 90.31 88 ARG A C 1
ATOM 665 O O . ARG A 1 88 ? -7.416 -3.776 32.372 1.00 90.31 88 ARG A O 1
ATOM 672 N N . ILE A 1 89 ? -7.035 -2.770 30.405 1.00 88.12 89 ILE A N 1
ATOM 673 C CA . ILE A 1 89 ? -5.656 -2.367 30.702 1.00 88.12 89 ILE A CA 1
ATOM 674 C C . ILE A 1 89 ? -5.650 -1.346 31.842 1.00 88.12 89 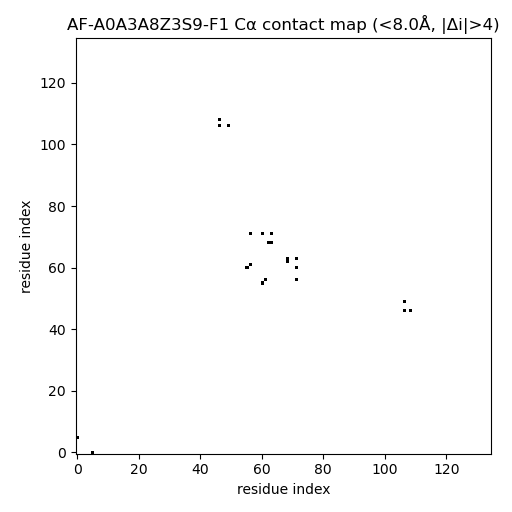ILE A C 1
ATOM 676 O O . ILE A 1 89 ? -4.865 -1.494 32.775 1.00 88.12 89 ILE A O 1
ATOM 680 N N . ALA A 1 90 ? -6.541 -0.351 31.815 1.00 85.56 90 ALA A N 1
ATOM 681 C CA . ALA A 1 90 ? -6.640 0.660 32.865 1.00 85.56 90 ALA A CA 1
ATOM 682 C C . ALA A 1 90 ? -7.007 0.057 34.232 1.00 85.56 90 ALA A C 1
ATOM 684 O O . ALA A 1 90 ? -6.441 0.469 35.242 1.00 85.56 90 ALA A O 1
ATOM 685 N N . GLU A 1 91 ? -7.889 -0.948 34.272 1.00 87.69 91 GLU A N 1
ATOM 686 C CA . GLU A 1 91 ? -8.210 -1.696 35.498 1.00 87.69 91 GLU A CA 1
ATOM 687 C C . GLU A 1 91 ? -7.017 -2.484 36.059 1.00 87.69 91 GLU A C 1
ATOM 689 O O . GLU A 1 91 ? -6.900 -2.657 37.272 1.00 87.69 91 GLU A O 1
ATOM 694 N N . LEU A 1 92 ? -6.159 -3.009 35.182 1.00 87.62 92 LEU A N 1
ATOM 695 C CA . LEU A 1 92 ? -5.033 -3.865 35.561 1.00 87.62 92 LEU A CA 1
ATOM 696 C C . LEU A 1 92 ? -3.748 -3.082 35.864 1.00 87.62 92 LEU A C 1
ATOM 698 O O . LEU A 1 92 ? -2.841 -3.650 36.474 1.00 87.62 92 LEU A O 1
ATOM 702 N N . LYS A 1 93 ? -3.665 -1.809 35.458 1.00 86.69 93 LYS A N 1
ATOM 703 C CA . LYS A 1 93 ? -2.462 -0.972 35.571 1.00 86.69 93 LYS A CA 1
ATOM 704 C C . LYS A 1 93 ? -2.082 -0.743 37.037 1.00 86.69 93 LYS A C 1
ATOM 706 O O . LYS A 1 93 ? -2.876 -0.227 37.825 1.00 86.69 9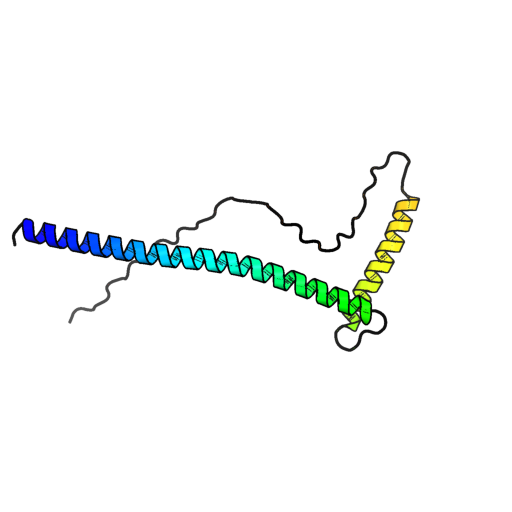3 LYS A O 1
ATOM 711 N N . GLN A 1 94 ? -0.847 -1.088 37.400 1.00 84.81 94 GLN A N 1
ATOM 712 C CA . GLN A 1 94 ? -0.296 -0.874 38.740 1.00 84.81 94 GLN A CA 1
ATOM 713 C C . GLN A 1 94 ? 0.643 0.343 38.779 1.00 84.81 94 GLN A C 1
ATOM 715 O O . GLN A 1 94 ? 1.252 0.706 37.768 1.00 84.81 94 GLN A O 1
ATOM 720 N N . PRO A 1 95 ? 0.793 1.009 39.942 1.00 75.12 95 PRO A N 1
ATOM 721 C CA . PRO A 1 95 ? 1.754 2.097 40.083 1.00 75.12 95 PRO A CA 1
ATOM 722 C C . PRO A 1 95 ? 3.184 1.583 39.856 1.00 75.12 95 PRO A C 1
ATOM 724 O O . PRO A 1 95 ? 3.692 0.788 40.644 1.00 75.12 95 PRO A O 1
ATOM 727 N N . GLY A 1 96 ? 3.829 2.066 38.789 1.00 74.19 96 GLY A N 1
ATOM 728 C CA . GLY A 1 96 ? 5.177 1.661 38.369 1.00 74.19 96 GLY A CA 1
ATOM 729 C C . GLY A 1 96 ? 5.232 0.876 37.054 1.00 74.19 96 GLY A C 1
ATOM 730 O O . GLY A 1 96 ? 6.334 0.663 36.549 1.00 74.19 96 GLY A O 1
ATOM 731 N N . ASP A 1 97 ? 4.086 0.488 36.483 1.00 78.25 97 ASP A N 1
ATOM 732 C CA . ASP A 1 97 ? 4.050 -0.162 35.169 1.00 78.25 97 ASP A CA 1
ATOM 733 C C . ASP A 1 97 ? 4.491 0.804 34.055 1.00 78.25 97 ASP A C 1
ATOM 735 O O . ASP A 1 97 ? 4.079 1.973 34.060 1.00 78.25 97 ASP A O 1
ATOM 739 N N . PRO A 1 98 ? 5.304 0.342 33.081 1.00 71.62 98 PRO A N 1
ATOM 740 C CA . PRO A 1 98 ? 5.671 1.156 31.931 1.00 71.62 98 PRO A CA 1
ATOM 741 C C . PRO A 1 98 ? 4.416 1.525 31.137 1.00 71.62 98 PRO A C 1
ATOM 743 O O . PRO A 1 98 ? 3.577 0.672 30.840 1.00 71.62 98 PRO A O 1
ATOM 746 N N . GLU A 1 99 ? 4.283 2.800 30.770 1.00 65.94 99 GLU A N 1
ATOM 747 C CA . GLU A 1 99 ? 3.224 3.225 29.859 1.00 65.94 99 GLU A CA 1
ATOM 748 C C . GLU A 1 99 ? 3.533 2.690 28.464 1.00 65.94 99 GLU A C 1
ATOM 750 O O . GLU A 1 99 ? 4.370 3.220 27.738 1.00 65.94 99 GLU A O 1
ATOM 755 N N . VAL A 1 100 ? 2.872 1.594 28.099 1.00 63.16 100 VAL A N 1
ATOM 756 C CA . VAL A 1 100 ? 2.843 1.130 26.717 1.00 63.16 100 VAL A CA 1
ATOM 757 C C . VAL A 1 100 ? 1.763 1.940 26.012 1.00 63.16 100 VAL A C 1
ATOM 759 O O . VAL A 1 100 ? 0.593 1.561 25.998 1.00 63.16 100 VAL A O 1
ATOM 762 N N . GLU A 1 101 ? 2.142 3.094 25.465 1.00 56.88 101 GLU A N 1
ATOM 763 C CA . GLU A 1 101 ? 1.296 3.788 24.500 1.00 56.88 101 GLU A CA 1
ATOM 764 C C . GLU A 1 101 ? 1.177 2.893 23.267 1.00 56.88 101 GLU A C 1
ATOM 766 O O . GLU A 1 101 ? 2.107 2.760 22.468 1.00 56.88 101 GLU A O 1
ATOM 771 N N . VAL A 1 102 ? 0.021 2.245 23.109 1.00 54.22 102 VAL A N 1
ATOM 772 C CA . VAL A 1 102 ? -0.358 1.664 21.824 1.00 54.22 102 VAL A CA 1
ATOM 773 C C . VAL A 1 102 ? -0.663 2.846 20.919 1.00 54.22 102 VAL A C 1
ATOM 775 O O . VAL A 1 102 ? -1.803 3.293 20.803 1.00 54.22 102 VAL A O 1
ATOM 778 N N . ILE A 1 103 ? 0.389 3.395 20.315 1.00 47.62 103 ILE A N 1
ATOM 779 C CA . ILE A 1 103 ? 0.254 4.320 19.207 1.00 47.62 103 ILE A CA 1
ATOM 780 C C . ILE A 1 103 ? -0.456 3.494 18.136 1.00 47.62 103 ILE A C 1
ATOM 782 O O . ILE A 1 103 ? 0.147 2.637 17.487 1.00 47.62 103 ILE A O 1
ATOM 786 N N . LEU A 1 104 ? -1.761 3.722 17.973 1.00 47.44 104 LEU A N 1
ATOM 787 C CA . LEU A 1 104 ? -2.414 3.535 16.688 1.00 47.44 104 LEU A CA 1
ATOM 788 C C . LEU A 1 104 ? -1.671 4.485 15.763 1.00 47.44 104 LEU A C 1
ATOM 790 O O . LEU A 1 104 ? -2.094 5.625 15.588 1.00 47.44 104 LEU A O 1
ATOM 794 N N . LYS A 1 105 ? -0.502 4.055 15.274 1.00 42.62 105 LYS A N 1
ATOM 795 C CA . LYS A 1 105 ? 0.205 4.766 14.232 1.00 42.62 105 LYS A CA 1
ATOM 796 C C . LYS A 1 105 ? -0.828 4.829 13.128 1.00 42.62 105 LYS A C 1
ATOM 798 O O . LYS A 1 105 ? -1.158 3.824 12.495 1.00 42.62 105 LYS A O 1
ATOM 803 N N . GLU A 1 106 ? -1.383 6.022 12.936 1.00 45.56 106 GLU A N 1
ATOM 804 C CA . GLU A 1 106 ? -1.755 6.432 11.599 1.00 45.56 106 GLU A CA 1
ATOM 805 C C . GLU A 1 106 ? -0.592 5.971 10.719 1.00 45.56 106 GLU A C 1
ATOM 807 O O . GLU A 1 106 ? 0.551 6.082 11.172 1.00 45.56 106 GLU A O 1
ATOM 812 N N . PRO A 1 107 ? -0.825 5.348 9.557 1.00 46.47 107 PRO A N 1
ATOM 813 C CA . PRO A 1 107 ? 0.266 4.888 8.715 1.00 46.47 107 PRO A CA 1
ATOM 814 C C . PRO A 1 107 ? 0.988 6.106 8.109 1.00 46.47 107 PRO A C 1
ATOM 816 O O . PRO A 1 107 ? 0.988 6.322 6.903 1.00 46.47 107 PRO A O 1
ATOM 819 N N . GLU A 1 108 ? 1.587 6.940 8.953 1.00 42.81 108 GLU A N 1
ATOM 820 C CA . GLU A 1 108 ? 2.734 7.755 8.654 1.00 42.81 108 GLU A CA 1
ATOM 821 C C . GLU A 1 108 ? 3.836 6.763 8.334 1.00 42.81 108 GLU A C 1
ATOM 823 O O . GLU A 1 108 ? 4.393 6.116 9.213 1.00 42.81 108 GLU A O 1
ATOM 828 N N . ALA A 1 109 ? 4.019 6.569 7.032 1.00 46.47 109 ALA A N 1
ATOM 829 C CA . ALA A 1 109 ? 5.272 6.280 6.358 1.00 46.47 109 ALA A CA 1
ATOM 830 C C . ALA A 1 109 ? 6.499 6.150 7.284 1.00 46.47 109 ALA A C 1
ATOM 832 O O . ALA A 1 109 ? 7.372 7.017 7.283 1.00 46.47 109 ALA A O 1
ATOM 833 N N . GLU A 1 110 ? 6.609 5.058 8.036 1.00 36.53 110 GLU A N 1
ATOM 834 C CA . GLU A 1 110 ? 7.889 4.670 8.603 1.00 36.53 110 GLU A CA 1
ATOM 835 C C . GLU A 1 110 ? 8.709 4.132 7.440 1.00 36.53 110 GLU A C 1
ATOM 837 O O . GLU A 1 110 ? 8.502 3.022 6.952 1.00 36.53 110 GLU A O 1
ATOM 842 N N . ALA A 1 111 ? 9.593 4.993 6.940 1.00 44.12 111 ALA A N 1
ATOM 843 C CA . ALA A 1 111 ? 10.727 4.588 6.140 1.00 44.12 111 ALA A CA 1
ATOM 844 C C . ALA A 1 111 ? 11.555 3.619 6.993 1.00 44.12 111 ALA A C 1
ATOM 846 O O . ALA A 1 111 ? 12.366 4.031 7.823 1.00 44.12 111 ALA A O 1
ATOM 847 N N . GLU A 1 112 ? 11.291 2.327 6.824 1.00 37.47 112 GLU A N 1
ATOM 848 C CA . GLU A 1 112 ? 12.112 1.261 7.370 1.00 37.47 112 GLU A CA 1
ATOM 849 C C . GLU A 1 112 ? 13.430 1.236 6.578 1.00 37.47 112 GLU A C 1
ATOM 851 O O . GLU A 1 112 ? 13.588 0.556 5.567 1.00 37.47 112 GLU A O 1
ATOM 856 N N . GLU A 1 113 ? 14.384 2.056 7.019 1.00 42.62 113 GLU A N 1
ATOM 857 C CA . GLU A 1 113 ? 15.809 1.804 6.817 1.00 42.62 113 GLU A CA 1
ATOM 858 C C . GLU A 1 113 ? 16.162 0.548 7.623 1.00 42.62 113 GLU A C 1
ATOM 860 O O . GLU A 1 113 ? 16.439 0.611 8.822 1.00 42.62 113 GLU A O 1
ATOM 865 N N . ALA A 1 114 ? 16.125 -0.612 6.969 1.00 36.12 114 ALA A N 1
ATOM 866 C CA . ALA A 1 114 ? 16.729 -1.828 7.489 1.00 36.12 114 ALA A CA 1
ATOM 867 C C . ALA A 1 114 ? 17.206 -2.737 6.348 1.00 36.12 114 ALA A C 1
ATOM 869 O O . ALA A 1 114 ? 16.417 -3.348 5.635 1.00 36.12 114 ALA A O 1
ATOM 870 N N . GLY A 1 115 ? 18.530 -2.87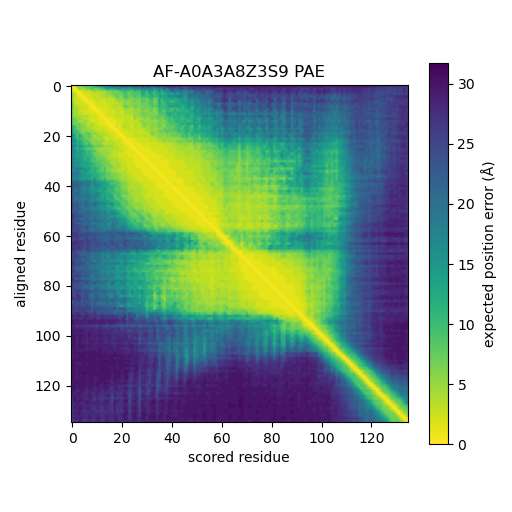6 6.247 1.00 30.53 115 GLY A N 1
ATOM 871 C CA . GLY A 1 115 ? 19.144 -4.118 5.781 1.00 30.53 115 GLY A CA 1
ATOM 872 C C . GLY A 1 115 ? 19.771 -4.094 4.392 1.00 30.53 115 GLY A C 1
ATOM 873 O O . GLY A 1 115 ? 19.316 -4.782 3.486 1.00 30.53 115 GLY A O 1
ATOM 874 N N . ALA A 1 116 ? 20.905 -3.408 4.254 1.00 36.22 116 ALA A N 1
ATOM 875 C CA . ALA A 1 116 ? 21.933 -3.866 3.330 1.00 36.22 116 ALA A CA 1
ATOM 876 C C . ALA A 1 116 ? 22.499 -5.210 3.834 1.00 36.22 116 ALA A C 1
ATOM 878 O O . ALA A 1 116 ? 23.157 -5.227 4.871 1.00 36.22 116 ALA A O 1
ATOM 879 N N . ALA A 1 117 ? 22.253 -6.305 3.111 1.00 32.50 117 ALA A N 1
ATOM 880 C CA . ALA A 1 117 ? 23.140 -7.470 3.021 1.00 32.50 117 ALA A CA 1
ATOM 881 C C . ALA A 1 117 ? 22.676 -8.394 1.878 1.00 32.50 117 ALA A C 1
ATOM 883 O O . ALA A 1 117 ? 21.579 -8.937 1.914 1.00 32.50 117 ALA A O 1
ATOM 884 N N . GLU A 1 118 ? 23.534 -8.478 0.861 1.00 36.47 118 GLU A N 1
ATOM 885 C CA . GLU A 1 118 ? 23.791 -9.586 -0.071 1.00 36.47 118 GLU A CA 1
ATOM 886 C C . GLU A 1 118 ? 22.761 -10.719 -0.223 1.00 36.47 118 GLU A C 1
ATOM 888 O O . GLU A 1 118 ? 22.631 -11.568 0.649 1.00 36.47 118 GLU A O 1
ATOM 893 N N . GLU A 1 119 ? 22.236 -10.865 -1.444 1.00 33.47 119 GLU A N 1
ATOM 894 C CA . GLU A 1 119 ? 22.417 -12.115 -2.197 1.00 33.47 119 GLU A CA 1
ATOM 895 C C . GLU A 1 119 ? 22.362 -11.810 -3.707 1.00 33.47 119 GLU A C 1
ATOM 897 O O . GLU A 1 119 ? 21.313 -11.815 -4.349 1.00 33.47 119 GLU A O 1
ATOM 902 N N . LEU A 1 120 ? 23.517 -11.453 -4.278 1.00 32.47 120 LEU A N 1
ATOM 903 C CA . LEU A 1 120 ? 23.747 -11.565 -5.717 1.00 32.47 120 LEU A CA 1
ATOM 904 C C . LEU A 1 120 ? 23.991 -13.048 -5.994 1.00 32.47 120 LEU A C 1
ATOM 906 O O . LEU A 1 120 ? 25.115 -13.528 -5.882 1.00 32.47 120 LEU A O 1
ATOM 910 N N . THR A 1 121 ? 22.933 -13.781 -6.318 1.00 32.38 121 THR A N 1
ATOM 911 C CA . THR A 1 121 ? 23.073 -15.092 -6.942 1.00 32.38 121 THR A CA 1
ATOM 912 C C . THR A 1 121 ? 23.564 -14.883 -8.374 1.00 32.38 121 THR A C 1
ATOM 914 O O . THR A 1 121 ? 22.825 -14.455 -9.260 1.00 32.38 121 THR A O 1
ATOM 917 N N . GLU A 1 122 ? 24.860 -15.122 -8.584 1.00 39.94 122 GLU A N 1
ATOM 918 C CA . GLU A 1 122 ? 25.434 -15.389 -9.902 1.00 39.94 122 GLU A CA 1
ATOM 919 C C . GLU A 1 122 ? 24.717 -16.608 -10.504 1.00 39.94 122 GLU A C 1
ATOM 921 O O . GLU A 1 122 ? 24.959 -17.743 -10.092 1.00 39.94 122 GLU A O 1
ATOM 926 N N . GLU A 1 123 ? 23.832 -16.398 -11.481 1.00 40.38 123 GLU A N 1
ATOM 927 C CA . GLU A 1 123 ? 23.500 -17.463 -12.430 1.00 40.38 123 GLU A CA 1
ATOM 928 C C . GLU A 1 123 ? 24.674 -17.606 -13.413 1.00 40.38 123 GLU A C 1
ATOM 930 O O . GLU A 1 123 ? 25.053 -16.621 -14.060 1.00 40.38 123 GLU A O 1
ATOM 935 N N . PRO A 1 124 ? 25.284 -18.799 -13.530 1.00 42.59 124 PRO A N 1
ATOM 936 C CA . PRO A 1 124 ? 26.338 -19.032 -14.496 1.00 42.59 124 PRO A CA 1
ATOM 937 C C . PRO A 1 124 ? 25.743 -19.012 -15.905 1.00 42.59 124 PRO A C 1
ATOM 939 O O . PRO A 1 124 ? 24.678 -19.569 -16.163 1.00 42.59 124 PRO A O 1
ATOM 942 N N . ALA A 1 125 ? 26.462 -18.356 -16.811 1.00 39.62 125 ALA A N 1
ATOM 943 C CA . ALA A 1 125 ? 26.158 -18.301 -18.230 1.00 39.62 125 ALA A CA 1
ATOM 944 C C . ALA A 1 125 ? 25.973 -19.714 -18.818 1.00 39.62 125 ALA A C 1
ATOM 946 O O . ALA A 1 125 ? 26.907 -20.516 -18.804 1.00 39.62 125 ALA A O 1
ATOM 947 N N . GLU A 1 126 ? 24.790 -20.000 -19.369 1.00 42.53 126 GLU A N 1
ATOM 948 C CA . GLU A 1 126 ? 24.620 -21.107 -20.313 1.00 42.53 126 GLU A CA 1
ATOM 949 C C . GLU A 1 126 ? 25.378 -20.767 -21.605 1.00 42.53 126 GLU A C 1
ATOM 951 O O . GLU A 1 126 ? 25.050 -19.817 -22.321 1.00 42.53 126 GLU A O 1
ATOM 956 N N . GLU A 1 127 ? 26.428 -21.539 -21.884 1.00 49.62 127 GLU A N 1
ATOM 957 C CA . GLU A 1 127 ? 27.064 -21.608 -23.198 1.00 49.62 127 GLU A CA 1
ATOM 958 C C . GLU A 1 127 ? 26.051 -22.118 -24.240 1.00 49.62 127 GLU A C 1
ATOM 960 O O . GLU A 1 127 ? 25.295 -23.052 -23.951 1.00 49.62 127 GLU A O 1
ATOM 965 N N . PRO A 1 128 ? 26.028 -21.584 -25.475 1.00 50.22 128 PRO A N 1
ATOM 966 C CA . PRO A 1 128 ? 25.260 -22.206 -26.535 1.00 50.22 128 PRO A CA 1
ATOM 967 C C . PRO A 1 128 ? 25.993 -23.474 -26.986 1.00 50.22 128 PRO A C 1
ATOM 969 O O . PRO A 1 128 ? 27.115 -23.422 -27.488 1.00 50.22 128 PRO A O 1
ATOM 972 N N . VAL A 1 129 ? 25.337 -24.617 -26.809 1.00 46.19 129 VAL A N 1
ATOM 973 C CA . VAL A 1 129 ? 25.719 -25.885 -27.433 1.00 46.19 129 VAL A CA 1
ATOM 974 C C . VAL A 1 129 ? 25.587 -25.723 -28.949 1.00 46.19 129 VAL A C 1
ATOM 976 O O . VAL A 1 129 ? 24.490 -25.508 -29.464 1.00 46.19 129 VAL A O 1
ATOM 979 N N . GLU A 1 130 ? 26.713 -25.794 -29.658 1.00 46.16 130 GLU A N 1
ATOM 980 C CA . GLU A 1 130 ? 26.751 -25.959 -31.110 1.00 46.16 130 GLU A CA 1
ATOM 981 C C . GLU A 1 130 ? 26.174 -27.341 -31.462 1.00 46.16 130 GLU A C 1
ATOM 983 O O . GLU A 1 130 ? 26.838 -28.365 -31.307 1.00 46.16 130 GLU A O 1
ATOM 988 N N . ASP A 1 131 ? 24.927 -27.366 -31.934 1.00 44.28 131 ASP A N 1
ATOM 989 C CA . ASP A 1 131 ? 24.354 -28.485 -32.683 1.00 44.28 131 ASP A CA 1
ATOM 990 C C . ASP A 1 131 ? 24.133 -28.006 -34.123 1.00 44.28 131 ASP A C 1
ATOM 992 O O . ASP A 1 131 ? 23.095 -27.447 -34.465 1.00 44.28 131 ASP A O 1
ATOM 996 N N . GLU A 1 132 ? 25.148 -28.175 -34.970 1.00 48.91 132 GLU A N 1
ATOM 997 C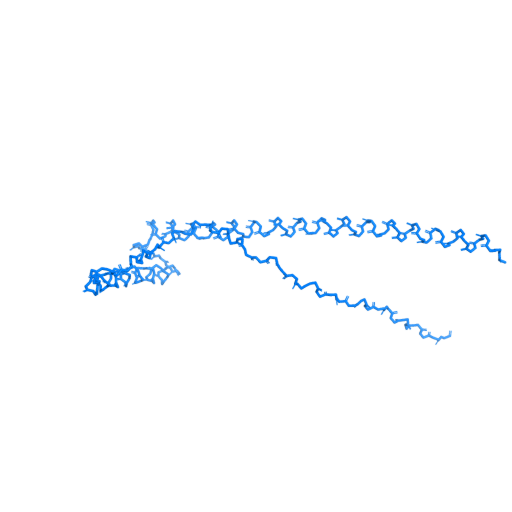 CA . GLU A 1 132 ? 24.903 -28.370 -36.396 1.00 48.91 132 GLU A CA 1
ATOM 998 C C . GLU A 1 132 ? 25.532 -29.694 -36.820 1.00 48.91 132 GLU A C 1
ATOM 1000 O O . GLU A 1 132 ? 26.735 -29.861 -37.034 1.00 48.91 132 GLU A O 1
ATOM 1005 N N . SER A 1 133 ? 24.635 -30.668 -36.892 1.00 54.25 133 SER A N 1
ATOM 1006 C CA . SER A 1 133 ? 24.705 -31.868 -37.700 1.00 54.25 133 SER A CA 1
ATOM 1007 C C . SER A 1 133 ? 25.457 -31.661 -39.018 1.00 54.25 133 SER A C 1
ATOM 1009 O O . SER A 1 133 ? 24.983 -31.026 -39.954 1.00 54.25 133 SER A O 1
ATOM 1011 N N . ARG A 1 134 ? 26.626 -32.291 -39.065 1.00 43.56 134 ARG A N 1
ATOM 1012 C CA . ARG A 1 134 ? 27.195 -33.043 -40.186 1.00 43.56 134 ARG A CA 1
ATOM 1013 C C . ARG A 1 134 ? 26.170 -33.427 -41.272 1.00 43.56 134 ARG A C 1
ATOM 1015 O O . ARG A 1 134 ? 25.379 -34.341 -41.047 1.00 43.56 134 ARG A O 1
ATOM 1022 N N . ASP A 1 135 ? 26.320 -32.831 -42.452 1.00 49.12 135 ASP A N 1
ATOM 1023 C CA . ASP A 1 135 ? 26.015 -33.436 -43.759 1.00 49.12 135 ASP A CA 1
ATOM 1024 C C . ASP A 1 135 ? 27.172 -33.139 -44.730 1.00 49.12 135 ASP A C 1
ATOM 1026 O O . ASP A 1 135 ? 27.523 -31.946 -44.894 1.00 49.12 135 ASP A O 1
#

Foldseek 3Di:
DDPVVVVVVVVVVVVVVVVVVVVVVVVVVVVVVVVVVVVVVVVVVVVVVLVVLVVCCVVCLVPDDDPCVVVSVVVVVVVVVVVVVVVVCVVVDDVPDDPPPPPPPPPPDPPPPDDDDDDPPDDDDDDDDDDDDDD

Sequence (135 aa):
MDLKDTFDTLKDRAADLAQAGVAQTKRLAEIAKLKMSNMGEEDTIKKAYLEIGRLYYAEQGASPDGAFVSACERITAAKAAIETNNERIAELKQPGDPEVEVILKEPEAEAEEAGAAEELTEEPAEEPVEDESRD

Mean predicted aligned error: 16.53 Å

Solvent-accessible surface area (backbone atoms only — not comparable to full-atom values): 8466 Å² total; per-residue (Å²): 136,57,75,64,60,58,50,53,53,50,51,52,53,51,51,52,50,51,52,50,50,52,52,50,51,53,52,50,52,51,49,51,51,51,52,58,50,47,54,54,50,53,50,51,50,53,51,51,52,53,48,52,53,50,52,47,45,74,76,32,44,91,69,51,58,85,86,45,35,68,58,38,51,51,51,52,51,50,51,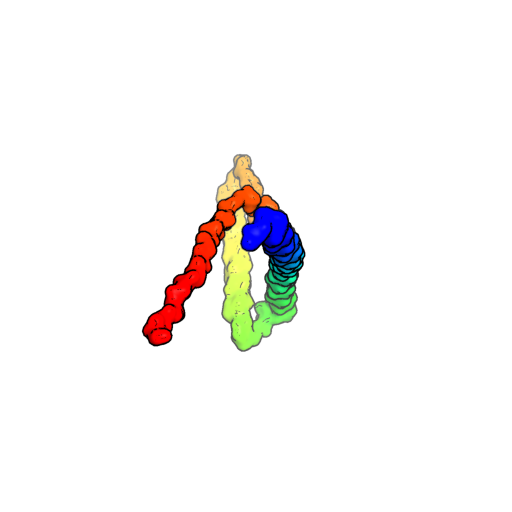53,50,50,51,54,49,50,53,54,48,60,74,67,62,54,98,85,62,80,85,78,76,79,70,78,68,66,89,70,79,74,80,77,88,76,78,92,75,87,83,85,78,81,76,78,82,81,75,82,79,87,82,76,81,87,127

Radius of gyration: 30.81 Å; Cα contacts (8 Å, |Δi|>4): 11; chains: 1; bounding box: 75×43×84 Å